Protein AF-A0A1X7PET0-F1 (afdb_monomer_lite)

pLDDT: mean 71.09, std 11.38, range [44.09, 89.88]

Foldseek 3Di:
DDDDDDDPVPDDVVVVVVVCCVVPNPVVVVVVVVVVVVVVVVVVVVLLVDAQVVCVVVVHAGNPPDDPPPPDPDD

Secondary structure (DSSP, 8-state):
-------TTSS-HHHHHHHHHHHHHHHHHHHHHHHHHHHHHHHHHHHTTS-HHHHHHTTPPPTT--------S--

Sequence (75 aa):
MTHTTPTAGDLPPGLALDHLLDRHGIGAVLRALAAAILRRRRKRRDAGTLPDHLRRDIGLPEQGGSAPRMRGPWM

Radius of gyration: 19.84 Å; chains: 1; bounding box: 39×33×52 Å

Structure (mmCIF, N/CA/C/O backbone):
data_AF-A0A1X7PET0-F1
#
_entry.id   AF-A0A1X7PET0-F1
#
loop_
_atom_site.group_PDB
_atom_site.id
_atom_site.type_symbol
_atom_site.label_atom_id
_atom_site.label_alt_id
_atom_site.label_comp_id
_atom_site.label_asym_id
_atom_site.label_entity_id
_atom_site.label_seq_id
_atom_site.pdbx_PDB_ins_code
_atom_site.Cartn_x
_atom_site.Cartn_y
_atom_site.Cartn_z
_atom_site.occupancy
_atom_site.B_iso_or_equiv
_atom_site.auth_seq_id
_atom_site.auth_comp_id
_atom_site.auth_asym_id
_atom_site.auth_atom_id
_atom_site.pdbx_PDB_model_num
ATOM 1 N N . MET A 1 1 ? -21.971 -8.974 -29.610 1.00 44.09 1 MET A N 1
ATOM 2 C CA . MET A 1 1 ? -20.560 -9.180 -29.217 1.00 44.09 1 MET A CA 1
ATOM 3 C C . MET A 1 1 ? -20.171 -8.048 -28.275 1.00 44.09 1 MET A C 1
ATOM 5 O O . MET A 1 1 ? -19.941 -6.942 -28.736 1.00 44.09 1 MET A O 1
ATOM 9 N N . THR A 1 2 ? -20.230 -8.263 -26.960 1.00 58.75 2 THR A N 1
ATOM 10 C CA . THR A 1 2 ? -19.887 -7.249 -25.947 1.00 58.75 2 THR A CA 1
ATOM 11 C C . THR A 1 2 ? -18.428 -7.425 -25.538 1.00 58.75 2 THR A C 1
ATOM 13 O O . THR A 1 2 ? -18.082 -8.435 -24.929 1.00 58.75 2 THR A O 1
ATOM 16 N N . HIS A 1 3 ? -17.568 -6.467 -25.884 1.00 45.81 3 HIS A N 1
ATOM 17 C CA . HIS A 1 3 ? -16.183 -6.434 -25.418 1.00 45.81 3 HIS A CA 1
ATOM 18 C C . HIS A 1 3 ? -16.164 -6.021 -23.940 1.00 45.81 3 HIS A C 1
ATOM 20 O O . HIS A 1 3 ? -16.372 -4.855 -23.617 1.00 45.81 3 HIS A O 1
ATOM 26 N N . THR A 1 4 ? -15.93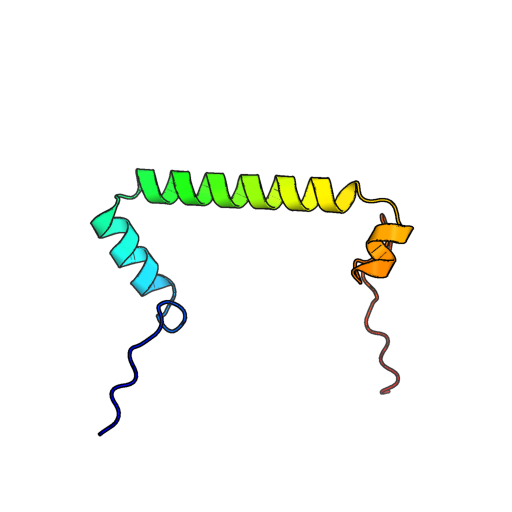7 -6.966 -23.029 1.00 62.72 4 THR A N 1
ATOM 27 C CA . THR A 1 4 ? -15.614 -6.652 -21.634 1.00 62.72 4 THR A CA 1
ATOM 28 C C . THR A 1 4 ? -14.155 -6.216 -21.584 1.00 62.72 4 THR A C 1
ATOM 30 O O . THR A 1 4 ? -13.256 -7.051 -21.642 1.00 62.72 4 THR A O 1
ATOM 33 N N . THR A 1 5 ? -13.898 -4.910 -21.534 1.00 58.91 5 THR A N 1
ATOM 34 C CA . THR A 1 5 ? -12.566 -4.385 -21.213 1.00 58.91 5 THR A CA 1
ATOM 35 C C . THR A 1 5 ? -12.188 -4.859 -19.810 1.00 58.91 5 THR A C 1
ATOM 37 O O . THR A 1 5 ? -12.876 -4.476 -18.859 1.00 58.91 5 THR A O 1
ATOM 40 N N . PRO A 1 6 ? -11.142 -5.689 -19.650 1.00 58.0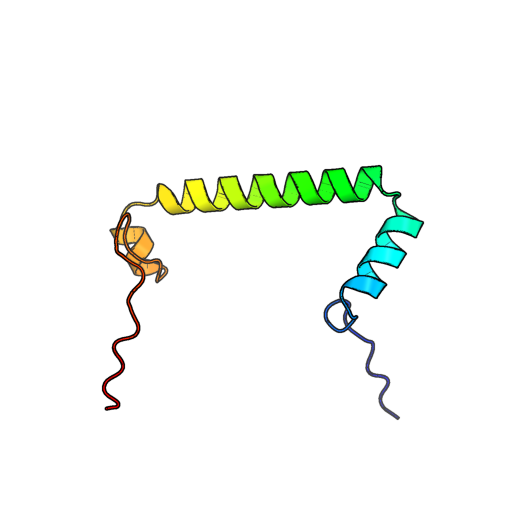9 6 PRO A N 1
ATOM 41 C CA . PRO A 1 6 ? -10.709 -6.117 -18.331 1.00 58.09 6 PRO A CA 1
ATOM 42 C C . PRO A 1 6 ? -10.257 -4.881 -17.550 1.00 58.09 6 PRO A C 1
ATOM 44 O O . PRO A 1 6 ? -9.316 -4.183 -17.930 1.00 58.09 6 PRO A O 1
ATOM 47 N N . THR A 1 7 ? -10.977 -4.569 -16.473 1.00 58.16 7 THR A N 1
ATOM 48 C CA . THR A 1 7 ? -10.537 -3.569 -15.497 1.00 58.16 7 THR A CA 1
ATOM 49 C C . THR A 1 7 ? -9.284 -4.114 -14.822 1.00 58.16 7 THR A C 1
ATOM 51 O O . THR A 1 7 ? -9.224 -5.298 -14.512 1.00 58.16 7 THR A O 1
ATOM 54 N N . ALA A 1 8 ? -8.281 -3.270 -14.575 1.00 59.59 8 ALA A N 1
ATOM 55 C CA . ALA A 1 8 ? -6.965 -3.675 -14.063 1.00 59.59 8 ALA A CA 1
ATOM 56 C C . ALA A 1 8 ? -6.979 -4.498 -12.747 1.00 59.59 8 ALA A C 1
ATOM 58 O O . ALA A 1 8 ? -5.945 -5.026 -12.351 1.00 59.59 8 ALA A O 1
ATOM 59 N N . GLY A 1 9 ? -8.130 -4.615 -12.074 1.00 60.12 9 GLY A N 1
ATOM 60 C CA . GLY A 1 9 ? -8.338 -5.484 -10.913 1.00 60.12 9 GLY A CA 1
ATOM 61 C C . GLY A 1 9 ? -8.619 -6.962 -11.226 1.00 60.12 9 GLY A C 1
ATOM 62 O O . GLY A 1 9 ? -8.584 -7.759 -10.297 1.00 60.12 9 GLY A O 1
ATOM 63 N N . ASP A 1 10 ? -8.873 -7.332 -12.487 1.00 63.19 10 ASP A N 1
ATOM 64 C CA . ASP A 1 10 ? -9.200 -8.711 -12.909 1.00 63.19 10 ASP A CA 1
ATOM 65 C C . ASP A 1 10 ? -7.971 -9.524 -13.366 1.00 63.19 10 ASP A C 1
ATOM 67 O O . ASP A 1 10 ? -8.059 -10.712 -13.671 1.00 63.19 10 ASP A O 1
ATOM 71 N N . LEU A 1 11 ? -6.795 -8.894 -13.436 1.00 61.00 11 LEU A N 1
ATOM 72 C CA . LEU A 1 11 ? -5.569 -9.570 -13.852 1.00 61.00 11 LEU A CA 1
ATOM 73 C C . LEU A 1 11 ? -4.950 -10.333 -12.675 1.00 61.00 11 LEU A C 1
ATOM 75 O O . LEU A 1 11 ? -4.875 -9.794 -11.565 1.00 61.00 11 LEU A O 1
ATOM 79 N N . PRO A 1 12 ? -4.433 -11.558 -12.902 1.00 65.06 12 PRO A N 1
ATOM 80 C CA . PRO A 1 12 ? -3.693 -12.269 -11.875 1.00 65.06 12 PRO A CA 1
ATOM 81 C C . PRO A 1 12 ? -2.524 -11.390 -11.402 1.00 65.06 12 PRO A C 1
ATOM 83 O O . PRO A 1 12 ? -1.800 -10.830 -12.234 1.00 65.06 12 PRO A O 1
ATOM 86 N N . PRO A 1 13 ? -2.310 -11.258 -10.080 1.00 64.75 13 PRO A N 1
ATOM 87 C CA . PRO A 1 13 ? -1.391 -10.270 -9.515 1.00 64.75 13 PRO A CA 1
ATOM 88 C C . PRO A 1 13 ? 0.045 -10.423 -10.029 1.00 64.75 13 PRO A C 1
ATOM 90 O O . PRO A 1 13 ? 0.756 -9.429 -10.137 1.00 64.75 13 PRO A O 1
ATOM 93 N N . GLY A 1 14 ? 0.453 -11.642 -10.403 1.00 65.50 14 GLY A N 1
ATOM 94 C CA . GLY A 1 14 ? 1.757 -11.900 -11.016 1.00 65.50 14 GLY A CA 1
ATOM 95 C C . GLY A 1 14 ? 1.936 -11.223 -12.379 1.00 65.50 14 GLY A C 1
ATOM 96 O O . GLY A 1 14 ? 2.976 -10.628 -12.626 1.00 65.50 14 GLY A O 1
ATOM 97 N N . LEU A 1 15 ? 0.905 -11.222 -13.228 1.00 62.59 15 LEU A N 1
ATOM 98 C CA . LEU A 1 15 ? 0.986 -10.671 -14.586 1.00 62.59 15 LEU A CA 1
ATOM 99 C C . LEU A 1 15 ? 0.965 -9.134 -14.584 1.00 62.59 15 LEU A C 1
ATOM 101 O O . LEU A 1 15 ? 1.640 -8.490 -15.383 1.00 62.59 15 LEU A O 1
ATOM 105 N N . ALA A 1 16 ? 0.243 -8.539 -13.630 1.00 70.12 16 ALA A N 1
ATOM 106 C CA . ALA A 1 16 ? 0.271 -7.098 -13.396 1.00 70.12 16 ALA A CA 1
ATOM 107 C C . ALA A 1 16 ? 1.614 -6.624 -12.810 1.00 70.12 16 ALA A C 1
ATOM 109 O O . ALA A 1 16 ? 2.053 -5.519 -13.119 1.00 70.12 16 ALA A O 1
ATOM 110 N N . LEU A 1 17 ? 2.272 -7.449 -11.983 1.00 73.19 17 LEU A N 1
ATOM 111 C CA . LEU A 1 17 ? 3.587 -7.155 -11.405 1.00 73.19 17 LEU A CA 1
ATOM 112 C C . LEU A 1 17 ? 4.704 -7.208 -12.446 1.00 73.19 17 LEU A C 1
ATOM 114 O O . LEU A 1 17 ? 5.517 -6.287 -12.474 1.00 73.19 17 LEU A O 1
ATOM 118 N N . ASP A 1 18 ? 4.717 -8.229 -13.305 1.00 78.12 18 ASP A N 1
ATOM 119 C CA . ASP A 1 18 ? 5.706 -8.372 -14.383 1.00 78.12 18 ASP A CA 1
ATOM 120 C C . ASP A 1 18 ? 5.680 -7.161 -15.322 1.00 78.12 18 ASP A C 1
ATOM 122 O O . ASP A 1 18 ? 6.701 -6.516 -15.557 1.00 78.12 18 ASP A O 1
ATOM 126 N N . HIS A 1 19 ? 4.483 -6.749 -15.749 1.00 75.44 19 HIS A N 1
ATOM 127 C CA . HIS A 1 19 ? 4.316 -5.569 -16.597 1.00 75.44 19 HIS A CA 1
ATOM 128 C C . HIS A 1 19 ? 4.762 -4.269 -15.894 1.00 75.44 19 HIS A C 1
ATOM 130 O O . HIS A 1 19 ? 5.264 -3.338 -16.533 1.00 75.44 19 HIS A O 1
ATOM 136 N N . LEU A 1 20 ? 4.589 -4.180 -14.572 1.00 72.94 20 LEU A N 1
ATOM 137 C CA . LEU A 1 20 ? 5.035 -3.030 -13.785 1.00 72.94 20 LEU A CA 1
ATOM 138 C C . LEU A 1 20 ? 6.560 -3.003 -13.627 1.00 72.94 20 LEU A C 1
ATOM 140 O O . LEU A 1 20 ? 7.156 -1.925 -13.657 1.00 72.94 20 LEU A O 1
ATOM 144 N N . LEU A 1 21 ? 7.183 -4.175 -13.470 1.00 80.75 21 LEU A N 1
ATOM 145 C CA . LEU A 1 21 ? 8.634 -4.341 -13.431 1.00 80.75 21 LEU A CA 1
ATOM 146 C C . LEU A 1 21 ? 9.265 -3.966 -14.770 1.00 80.75 21 LEU A C 1
ATOM 148 O O . LEU A 1 21 ? 10.240 -3.221 -14.773 1.00 80.75 21 LEU A O 1
ATOM 152 N N . ASP A 1 22 ? 8.690 -4.426 -15.878 1.00 82.81 22 ASP A N 1
ATOM 153 C CA . ASP A 1 22 ? 9.181 -4.139 -17.228 1.00 82.81 22 ASP A CA 1
ATOM 154 C C . ASP A 1 22 ? 9.098 -2.636 -17.553 1.00 82.81 22 ASP A C 1
ATOM 156 O O . ASP A 1 22 ? 10.042 -2.031 -18.059 1.00 82.81 22 ASP A O 1
ATOM 160 N N . ARG A 1 23 ? 8.003 -1.976 -17.146 1.00 78.69 23 ARG A N 1
ATOM 161 C CA . ARG A 1 23 ? 7.767 -0.554 -17.443 1.00 78.69 23 ARG A CA 1
ATOM 162 C C . ARG A 1 23 ? 8.504 0.426 -16.527 1.00 78.69 23 ARG A C 1
ATOM 164 O O . ARG A 1 23 ? 8.817 1.539 -16.951 1.00 78.69 23 ARG A O 1
ATOM 171 N N . HIS A 1 24 ? 8.705 0.080 -15.256 1.00 79.69 24 HIS A N 1
ATOM 172 C CA . HIS A 1 24 ? 9.233 1.010 -14.245 1.00 79.69 24 HIS A CA 1
ATOM 173 C C . HIS A 1 24 ? 10.541 0.554 -13.594 1.00 79.69 24 HIS A C 1
ATOM 175 O O . HIS A 1 24 ? 11.192 1.346 -12.909 1.00 79.69 24 HIS A O 1
ATOM 181 N N . GLY A 1 25 ? 10.951 -0.693 -13.813 1.00 85.38 25 GLY A N 1
ATOM 182 C CA . GLY A 1 25 ? 12.107 -1.298 -13.173 1.00 85.38 25 GLY A CA 1
ATOM 183 C C . GLY A 1 25 ? 11.846 -1.695 -11.717 1.00 85.38 25 GLY A C 1
ATOM 184 O O . GLY A 1 25 ? 11.055 -1.086 -10.989 1.00 85.38 25 GLY A O 1
ATOM 185 N N . ILE A 1 26 ? 12.587 -2.705 -11.258 1.00 84.94 26 ILE A N 1
ATOM 186 C CA . ILE A 1 26 ? 12.494 -3.251 -9.893 1.00 84.94 26 ILE A CA 1
ATOM 187 C C . ILE A 1 26 ? 12.653 -2.160 -8.824 1.00 84.94 26 ILE A C 1
ATOM 189 O O . ILE A 1 26 ? 11.908 -2.142 -7.846 1.00 84.94 26 ILE A O 1
ATOM 193 N N . GLY A 1 27 ? 13.577 -1.213 -9.013 1.00 84.62 27 GLY A N 1
ATOM 194 C CA . GLY A 1 27 ? 13.837 -0.152 -8.035 1.00 84.62 27 GLY A CA 1
ATOM 195 C C . GLY A 1 27 ? 12.632 0.762 -7.783 1.00 84.62 27 GLY A C 1
ATOM 196 O O . GLY A 1 27 ? 12.317 1.071 -6.631 1.00 84.62 27 GLY A O 1
ATOM 197 N N . ALA A 1 28 ? 11.914 1.164 -8.836 1.00 81.69 28 ALA A N 1
ATOM 198 C CA . ALA A 1 28 ? 10.731 2.012 -8.700 1.00 81.69 28 ALA A CA 1
ATOM 199 C C . ALA A 1 28 ? 9.570 1.258 -8.040 1.00 81.69 28 ALA A C 1
ATOM 201 O O . ALA A 1 28 ? 8.887 1.818 -7.176 1.00 81.69 28 ALA A O 1
ATOM 202 N N . VAL A 1 29 ? 9.392 -0.021 -8.389 1.00 83.81 29 VAL A N 1
ATOM 203 C CA . VAL A 1 29 ? 8.365 -0.890 -7.799 1.00 83.81 29 VAL A CA 1
ATOM 204 C C . VAL A 1 29 ? 8.643 -1.134 -6.316 1.00 83.81 29 VAL A C 1
ATOM 206 O O . VAL A 1 29 ? 7.746 -0.948 -5.495 1.00 83.81 29 VAL A O 1
ATOM 209 N N . LEU A 1 30 ? 9.889 -1.439 -5.933 1.00 87.56 30 LEU A N 1
ATOM 210 C CA . LEU A 1 30 ? 10.285 -1.583 -4.527 1.00 87.56 30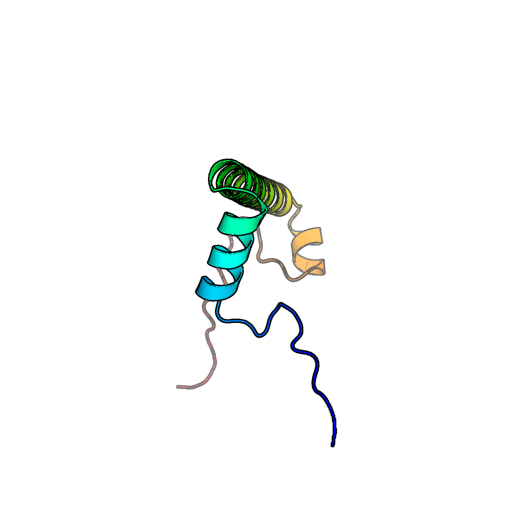 LEU A CA 1
ATOM 211 C C . LEU A 1 30 ? 10.067 -0.288 -3.737 1.00 87.56 30 LEU A C 1
ATOM 213 O O . LEU A 1 30 ? 9.550 -0.329 -2.620 1.00 87.56 30 LEU A O 1
ATOM 217 N N . ARG A 1 31 ? 10.397 0.874 -4.315 1.00 87.75 31 ARG A N 1
ATOM 218 C CA . ARG A 1 31 ? 10.161 2.172 -3.665 1.00 87.75 31 ARG A CA 1
ATOM 219 C C . ARG A 1 31 ? 8.670 2.444 -3.465 1.00 87.75 31 ARG A C 1
ATOM 221 O O . ARG A 1 31 ? 8.271 2.894 -2.391 1.00 87.75 31 ARG A O 1
ATOM 228 N N . ALA A 1 32 ? 7.846 2.161 -4.473 1.00 85.56 32 ALA A N 1
ATOM 229 C CA . ALA A 1 32 ? 6.395 2.305 -4.391 1.00 85.56 32 ALA A CA 1
ATOM 230 C C . ALA A 1 32 ? 5.790 1.351 -3.351 1.00 85.56 32 ALA A C 1
ATOM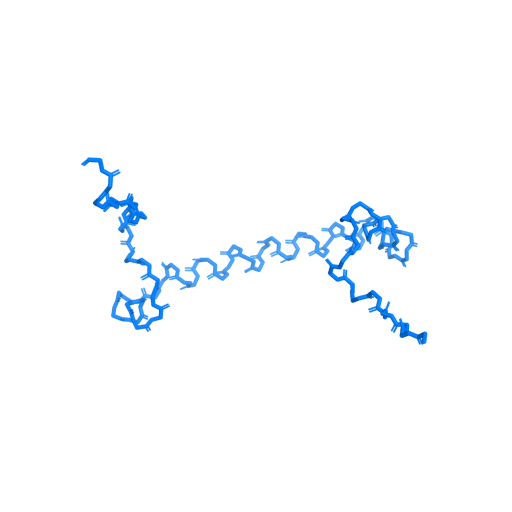 232 O O . ALA A 1 32 ? 4.957 1.769 -2.544 1.00 85.56 32 ALA A O 1
ATOM 233 N N . LEU A 1 33 ? 6.262 0.104 -3.308 1.00 87.12 33 LEU A N 1
ATOM 234 C CA . LEU A 1 33 ? 5.851 -0.887 -2.319 1.00 87.12 33 LEU A CA 1
ATOM 235 C C . LEU A 1 33 ? 6.221 -0.438 -0.899 1.00 87.12 33 LEU A C 1
ATOM 237 O O . LEU A 1 33 ? 5.363 -0.422 -0.015 1.00 87.12 33 LEU A O 1
ATOM 241 N N . ALA A 1 34 ? 7.460 0.008 -0.684 1.00 89.88 34 ALA A N 1
ATOM 242 C CA . ALA A 1 34 ? 7.909 0.540 0.600 1.00 89.88 34 ALA A CA 1
ATOM 243 C C . ALA A 1 34 ? 7.070 1.754 1.037 1.00 89.88 34 ALA A C 1
ATOM 245 O O . ALA A 1 34 ? 6.618 1.824 2.183 1.00 89.88 34 ALA A O 1
ATOM 246 N N . ALA A 1 35 ? 6.787 2.681 0.117 1.00 87.75 35 ALA A N 1
ATOM 247 C CA . ALA A 1 35 ? 5.931 3.833 0.383 1.00 87.75 35 ALA A CA 1
ATOM 248 C C . ALA A 1 35 ? 4.491 3.420 0.730 1.00 87.75 35 ALA A C 1
ATOM 250 O O . ALA A 1 35 ? 3.897 3.979 1.655 1.00 87.75 35 ALA A O 1
ATOM 251 N N . ALA A 1 36 ? 3.927 2.426 0.041 1.00 86.75 36 ALA A N 1
ATOM 252 C CA . ALA A 1 36 ? 2.593 1.902 0.324 1.00 86.75 36 ALA A CA 1
ATOM 253 C C . ALA A 1 36 ? 2.520 1.256 1.715 1.00 86.75 36 ALA A C 1
ATOM 255 O O . ALA A 1 36 ? 1.598 1.546 2.484 1.00 86.75 36 ALA A O 1
ATOM 256 N N . ILE A 1 37 ? 3.520 0.447 2.079 1.00 87.06 37 ILE A N 1
ATOM 257 C CA . ILE A 1 37 ? 3.633 -0.163 3.411 1.00 87.06 37 ILE A CA 1
ATOM 258 C C . ILE A 1 37 ? 3.728 0.927 4.484 1.00 87.06 37 ILE A C 1
ATOM 260 O O . ILE A 1 37 ? 2.988 0.889 5.473 1.00 87.06 37 ILE A O 1
ATOM 264 N N . LEU A 1 38 ? 4.577 1.937 4.278 1.00 88.44 38 LEU A N 1
ATOM 265 C CA . LEU A 1 38 ? 4.753 3.030 5.233 1.00 88.44 38 LEU A CA 1
ATOM 266 C C . LEU A 1 38 ? 3.475 3.866 5.396 1.00 88.44 38 LEU A C 1
ATOM 268 O O . LEU A 1 38 ? 3.079 4.163 6.525 1.00 88.44 38 LEU A O 1
ATOM 272 N N . ARG A 1 39 ? 2.780 4.192 4.297 1.00 81.38 39 ARG A N 1
ATOM 273 C CA . ARG A 1 39 ? 1.480 4.891 4.325 1.00 81.38 39 ARG A CA 1
ATOM 274 C C . ARG A 1 39 ? 0.417 4.071 5.049 1.00 81.38 39 ARG A C 1
ATOM 276 O O . ARG A 1 39 ? -0.321 4.623 5.860 1.00 81.38 39 ARG A O 1
ATOM 283 N N . ARG A 1 40 ? 0.364 2.754 4.823 1.00 77.50 40 ARG A N 1
ATOM 284 C CA . ARG A 1 40 ? -0.564 1.853 5.525 1.00 77.50 40 ARG A CA 1
ATOM 285 C C . ARG A 1 40 ? -0.282 1.818 7.025 1.00 77.50 40 ARG A C 1
ATOM 287 O O . ARG A 1 40 ? -1.222 1.832 7.817 1.00 77.50 40 ARG A O 1
ATOM 294 N N . ARG A 1 41 ? 0.995 1.802 7.418 1.00 75.62 41 ARG A N 1
ATOM 295 C CA . ARG A 1 41 ? 1.407 1.826 8.827 1.00 75.62 41 ARG A CA 1
ATOM 296 C C . ARG A 1 41 ? 1.063 3.157 9.497 1.00 75.62 41 ARG A C 1
ATOM 298 O O . ARG A 1 41 ? 0.536 3.129 10.603 1.00 75.62 41 ARG A O 1
ATOM 305 N N . ARG A 1 42 ? 1.279 4.293 8.819 1.00 74.75 42 ARG A N 1
ATOM 306 C CA . ARG A 1 42 ? 0.836 5.617 9.299 1.00 74.75 42 ARG A CA 1
ATOM 307 C C . ARG A 1 42 ? -0.681 5.680 9.458 1.00 74.75 42 ARG A C 1
ATOM 309 O O . ARG A 1 42 ? -1.141 5.910 10.562 1.00 74.75 42 ARG A O 1
ATOM 316 N N . LYS A 1 43 ? -1.451 5.304 8.430 1.00 73.25 43 LYS A N 1
ATOM 317 C CA . LYS A 1 43 ? -2.923 5.282 8.499 1.00 73.25 43 LYS A CA 1
ATOM 318 C C . LYS A 1 43 ? -3.450 4.414 9.650 1.00 73.25 43 LYS A C 1
ATOM 320 O O . LYS A 1 43 ? -4.414 4.786 10.306 1.00 73.25 43 LYS A O 1
ATOM 325 N N . ARG A 1 44 ? -2.828 3.256 9.907 1.00 68.69 44 ARG A N 1
ATOM 326 C CA . ARG A 1 44 ? -3.179 2.400 11.056 1.00 68.69 44 ARG A CA 1
ATOM 327 C C . ARG A 1 44 ? -2.822 3.035 12.397 1.00 68.69 44 ARG A C 1
ATOM 329 O O . ARG A 1 44 ? -3.576 2.857 13.343 1.00 68.69 44 ARG A O 1
ATOM 336 N N . ARG A 1 45 ? -1.695 3.746 12.480 1.00 70.75 45 ARG A N 1
ATOM 337 C CA . ARG A 1 45 ? -1.319 4.508 13.674 1.00 70.75 45 ARG A CA 1
ATOM 338 C C . ARG A 1 45 ? -2.318 5.633 13.932 1.00 70.75 45 ARG A C 1
ATOM 340 O O . ARG A 1 45 ? -2.788 5.729 15.052 1.00 70.75 45 ARG A O 1
ATOM 347 N N . ASP A 1 46 ? -2.701 6.381 12.903 1.00 69.88 46 ASP A N 1
ATOM 348 C CA . ASP A 1 46 ? -3.645 7.499 13.020 1.00 69.88 46 ASP A CA 1
ATOM 349 C C . ASP A 1 46 ? -5.049 7.009 13.415 1.00 69.88 46 ASP A C 1
ATOM 351 O O . ASP A 1 46 ? -5.658 7.524 14.350 1.00 69.88 46 ASP A O 1
ATOM 355 N N . ALA A 1 47 ? -5.534 5.933 12.784 1.00 64.69 47 ALA A N 1
ATOM 356 C CA . ALA A 1 47 ? -6.773 5.261 13.191 1.00 64.69 47 ALA A CA 1
ATOM 357 C C . ALA A 1 47 ? -6.687 4.686 14.617 1.00 64.69 47 ALA A C 1
ATOM 359 O O . ALA A 1 47 ? -7.682 4.619 15.330 1.00 64.69 47 ALA A O 1
ATOM 360 N N . GLY A 1 48 ? -5.485 4.292 15.037 1.00 66.50 48 GLY A N 1
ATOM 361 C CA . GLY A 1 48 ? -5.165 3.898 16.400 1.00 66.50 48 GLY A CA 1
ATOM 362 C C . GLY A 1 48 ? -4.858 5.069 17.340 1.00 66.50 48 GLY A C 1
ATOM 363 O O . GLY A 1 48 ? -4.321 4.829 18.414 1.00 66.50 48 GLY A O 1
ATOM 364 N N . THR A 1 49 ? -5.135 6.307 16.951 1.00 71.69 49 THR A N 1
ATOM 365 C CA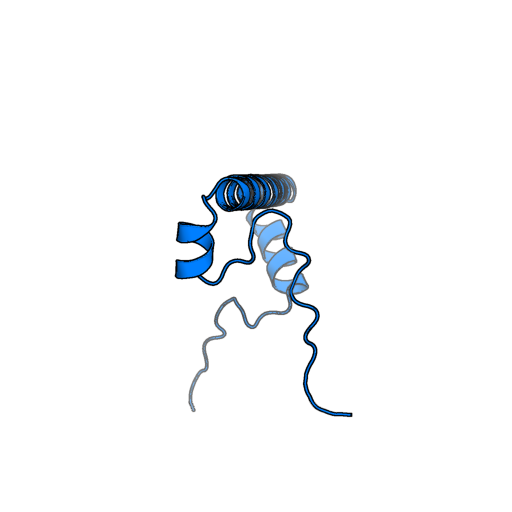 . THR A 1 49 ? -5.123 7.477 17.843 1.00 71.69 49 THR A CA 1
ATOM 366 C C . THR A 1 49 ? -6.482 8.171 17.885 1.00 71.69 49 THR A C 1
ATOM 368 O O . THR A 1 49 ? -6.627 9.192 18.552 1.00 71.69 49 THR A O 1
ATOM 371 N N . LEU A 1 50 ? -7.484 7.635 17.176 1.00 73.12 50 LEU A N 1
ATOM 372 C CA . LEU A 1 50 ? -8.837 8.170 17.219 1.00 73.12 50 LEU A CA 1
ATOM 373 C C . LEU A 1 50 ? -9.477 7.879 18.590 1.00 73.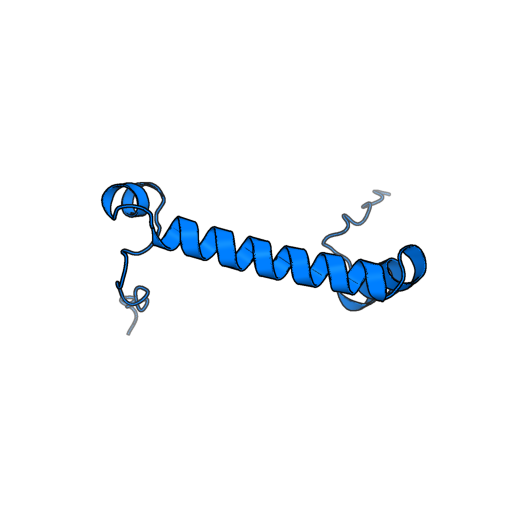12 50 LEU A C 1
ATOM 375 O O . LEU A 1 50 ? -9.414 6.738 19.049 1.00 73.12 50 LEU A O 1
ATOM 379 N N . PRO A 1 51 ? -10.145 8.870 19.205 1.00 76.81 51 PRO A N 1
ATOM 380 C CA . PRO A 1 51 ? -10.982 8.661 20.383 1.00 76.81 51 PRO A CA 1
ATOM 381 C C . PRO A 1 51 ? -12.069 7.601 20.154 1.00 76.81 51 PRO A C 1
ATOM 383 O O . PRO A 1 51 ? -12.626 7.513 19.057 1.00 76.81 51 PRO A O 1
ATOM 386 N N . ASP A 1 52 ? -12.438 6.849 21.194 1.00 78.81 52 ASP A N 1
ATOM 387 C CA . ASP A 1 52 ? -13.370 5.715 21.068 1.00 78.81 52 ASP A CA 1
ATOM 388 C C . ASP A 1 52 ? -14.759 6.105 20.539 1.00 78.81 52 ASP A C 1
ATOM 390 O O . ASP A 1 52 ? -15.370 5.336 19.799 1.00 78.81 52 ASP A O 1
ATOM 394 N N . HIS A 1 53 ? -15.240 7.318 20.835 1.00 79.56 53 HIS A N 1
ATOM 395 C CA . HIS A 1 53 ? -16.518 7.809 20.308 1.00 79.56 53 HIS A CA 1
ATOM 396 C C . HIS A 1 53 ? -16.495 7.938 18.775 1.00 79.56 53 HIS A C 1
ATOM 398 O O . HIS A 1 53 ? -17.377 7.414 18.104 1.00 79.56 53 HIS A O 1
ATOM 404 N N . LEU A 1 54 ? -15.428 8.513 18.206 1.00 78.94 54 LEU A N 1
ATOM 405 C CA . LEU A 1 54 ? -15.253 8.604 16.754 1.00 78.94 54 LEU A CA 1
ATOM 406 C C . LEU A 1 54 ? -15.041 7.231 16.113 1.00 78.94 54 LEU A C 1
ATOM 408 O O . LEU A 1 54 ? -15.475 7.020 14.986 1.00 78.94 54 LEU A O 1
ATOM 412 N N . ARG A 1 55 ? -14.387 6.289 16.810 1.00 79.50 55 ARG A N 1
ATOM 413 C CA . ARG A 1 55 ? -14.216 4.906 16.325 1.00 79.50 55 ARG A CA 1
ATOM 414 C C . ARG A 1 55 ? -15.556 4.181 16.233 1.00 79.50 55 ARG A C 1
ATOM 416 O O . ARG A 1 55 ? -15.791 3.495 15.240 1.00 79.50 55 ARG A O 1
ATOM 423 N N . ARG A 1 56 ? -16.440 4.382 17.214 1.00 74.31 56 ARG A N 1
ATOM 424 C CA . ARG A 1 56 ? -17.793 3.814 17.229 1.00 74.31 56 ARG A CA 1
ATOM 425 C C . ARG A 1 56 ? -18.635 4.310 16.054 1.00 74.31 56 ARG A C 1
ATOM 427 O O . ARG A 1 56 ? -19.277 3.491 15.403 1.00 74.31 56 ARG A O 1
ATOM 434 N N . ASP A 1 57 ? -18.564 5.601 15.741 1.00 82.69 57 ASP A N 1
ATOM 435 C CA . ASP A 1 57 ? -19.354 6.210 14.660 1.00 82.69 57 ASP A CA 1
ATOM 436 C C . ASP A 1 57 ? -18.979 5.681 13.265 1.00 82.69 57 ASP A C 1
ATOM 438 O O . ASP A 1 57 ? -19.821 5.605 12.373 1.00 82.69 57 ASP A O 1
ATOM 442 N N . ILE A 1 58 ? -17.726 5.256 13.077 1.00 77.94 58 ILE A N 1
ATOM 443 C CA . ILE A 1 58 ? -17.215 4.691 11.814 1.00 77.94 58 ILE A CA 1
ATOM 444 C C . ILE A 1 58 ? -17.122 3.155 11.826 1.00 77.94 58 ILE A C 1
ATOM 446 O O . ILE A 1 58 ? -16.545 2.566 10.909 1.00 77.94 58 ILE A O 1
ATOM 450 N N . GLY A 1 59 ? -17.641 2.495 12.868 1.00 75.44 59 GLY A N 1
ATOM 451 C CA . GLY A 1 59 ? -17.624 1.034 13.002 1.00 75.44 59 GLY A CA 1
ATOM 452 C C . GLY A 1 59 ? -16.233 0.423 13.214 1.00 75.44 59 GLY A C 1
ATOM 453 O O . GLY A 1 59 ? -16.031 -0.764 12.950 1.00 75.44 59 GLY A O 1
ATOM 454 N N . LEU A 1 60 ? -15.254 1.208 13.670 1.00 74.94 60 LEU A N 1
ATOM 455 C CA . LEU A 1 60 ? -13.953 0.692 14.088 1.00 74.94 60 LEU A CA 1
ATOM 456 C C . LEU A 1 60 ? -14.060 0.108 15.514 1.00 74.94 60 LEU A C 1
ATOM 458 O O . LEU A 1 60 ? -14.716 0.707 16.365 1.00 74.94 60 LEU A O 1
ATOM 462 N N . PRO A 1 61 ? -13.393 -1.027 15.818 1.00 69.69 61 PRO A N 1
ATOM 463 C CA . PRO A 1 61 ? -13.343 -1.572 17.183 1.00 69.69 61 PRO A CA 1
ATOM 464 C C . PRO A 1 61 ? -12.698 -0.553 18.123 1.00 69.69 61 PRO A C 1
ATOM 466 O O . PRO A 1 61 ? -11.948 0.280 17.637 1.00 69.69 61 PRO A O 1
ATOM 469 N N . GLU A 1 62 ? -12.924 -0.601 19.432 1.00 71.00 62 GLU A N 1
ATOM 470 C CA . GLU A 1 62 ? -12.294 0.315 20.402 1.00 71.00 62 GLU A CA 1
ATOM 471 C C . GLU A 1 62 ? -10.778 0.082 20.554 1.00 71.00 62 GLU A C 1
ATOM 473 O O . GLU A 1 62 ? -10.223 -0.948 20.143 1.00 71.00 62 GLU A O 1
ATOM 478 N N . GLN A 1 63 ? -10.061 1.073 21.080 1.00 65.75 63 GLN A N 1
ATOM 479 C CA . GLN A 1 63 ? -8.610 1.010 21.246 1.00 65.75 63 GLN A CA 1
ATOM 480 C C . GLN A 1 63 ? -8.230 -0.022 22.326 1.00 65.75 63 GLN A C 1
ATOM 482 O O . GLN A 1 63 ? -8.273 0.265 23.512 1.00 65.75 63 GLN A O 1
ATOM 487 N N . GLY A 1 64 ? -7.836 -1.236 21.921 1.00 63.84 64 GLY A N 1
ATOM 488 C CA . GLY A 1 64 ? -7.529 -2.333 22.858 1.00 63.84 64 GLY A CA 1
ATOM 489 C C . GLY A 1 64 ? -8.677 -3.327 23.053 1.00 63.84 64 GLY A C 1
ATOM 490 O O . GLY A 1 64 ? -8.487 -4.361 23.693 1.00 63.84 64 GLY A O 1
ATOM 491 N N . GLY A 1 65 ? -9.826 -3.079 22.418 1.00 56.97 65 GLY A N 1
ATOM 492 C CA . GLY A 1 65 ? -10.854 -4.090 22.233 1.00 56.97 65 GLY A CA 1
ATOM 493 C C . GLY A 1 65 ? -10.290 -5.224 21.387 1.00 56.97 65 GLY A C 1
ATOM 494 O O . GLY A 1 65 ? -9.888 -5.026 20.236 1.00 56.97 65 GLY A O 1
ATOM 495 N N . SER A 1 66 ? -10.235 -6.423 21.964 1.00 53.06 66 SER A N 1
ATOM 496 C CA . SER A 1 66 ? -10.035 -7.645 21.188 1.00 53.06 66 SER A CA 1
ATOM 497 C C . SER A 1 66 ? -11.050 -7.619 20.049 1.00 53.06 66 SER A C 1
ATOM 499 O O . SER A 1 66 ? -12.229 -7.384 20.313 1.00 53.06 66 SER A O 1
ATOM 501 N N . ALA A 1 67 ? -10.602 -7.797 18.798 1.00 58.91 67 ALA A N 1
ATOM 502 C CA . ALA A 1 67 ? -11.507 -7.884 17.652 1.00 58.91 67 ALA A CA 1
ATOM 503 C C . ALA A 1 67 ? -12.702 -8.762 18.051 1.00 58.91 67 ALA A C 1
ATOM 505 O O . ALA A 1 67 ? -12.451 -9.818 18.646 1.00 58.91 67 ALA A O 1
ATOM 506 N N . PRO A 1 68 ? -13.960 -8.339 17.811 1.00 56.41 68 PRO A N 1
ATOM 507 C CA . PRO A 1 68 ? -15.104 -9.112 18.250 1.00 56.41 68 PRO A CA 1
ATOM 508 C C . PRO A 1 68 ? -14.947 -10.503 17.651 1.00 56.41 68 PRO A C 1
ATOM 510 O O . PRO A 1 68 ? -15.036 -10.684 16.436 1.00 56.41 68 PRO A O 1
ATOM 513 N N . ARG A 1 69 ? -14.631 -11.489 18.504 1.00 60.53 69 ARG A N 1
ATOM 514 C CA . ARG A 1 69 ? -14.781 -12.892 18.145 1.00 60.53 69 ARG A CA 1
ATOM 515 C C . ARG A 1 69 ? -16.231 -12.971 17.719 1.00 60.53 69 ARG A C 1
ATOM 517 O O . ARG A 1 69 ? -17.097 -12.707 18.549 1.00 60.53 69 ARG A O 1
ATOM 524 N N . MET A 1 70 ? -16.483 -13.220 16.435 1.00 55.22 70 MET A N 1
ATOM 525 C CA . MET A 1 70 ? -17.826 -13.481 15.939 1.00 55.22 70 MET A CA 1
ATOM 526 C C . MET A 1 70 ? -18.368 -14.655 16.751 1.00 55.22 70 MET A C 1
ATOM 528 O O . MET A 1 70 ? -18.118 -15.814 16.441 1.00 55.22 70 MET A O 1
ATOM 532 N N . ARG A 1 71 ? -19.054 -14.352 17.850 1.00 57.38 71 ARG A N 1
ATOM 533 C CA . ARG A 1 71 ? -19.832 -15.305 18.619 1.00 57.38 71 ARG A CA 1
ATOM 534 C C . ARG A 1 71 ? -21.201 -15.286 17.968 1.00 57.38 71 ARG A C 1
ATOM 536 O O . ARG A 1 71 ? -22.113 -14.609 18.428 1.00 57.38 71 ARG A O 1
ATOM 543 N N . GLY A 1 72 ? -21.275 -15.931 16.808 1.00 49.66 72 GLY A N 1
ATOM 544 C CA . GLY A 1 72 ? -22.545 -16.215 16.162 1.00 49.66 72 GLY A CA 1
ATOM 545 C C . GLY A 1 72 ? -23.357 -17.188 17.030 1.00 49.66 72 GLY A C 1
ATOM 546 O O . GLY A 1 72 ? -22.766 -18.108 17.597 1.00 49.66 72 GLY A O 1
ATOM 547 N N . PRO A 1 73 ? -24.681 -17.002 17.170 1.00 64.31 73 PRO A N 1
ATOM 548 C CA . PRO A 1 73 ? -25.572 -17.940 17.848 1.00 64.31 73 PRO A CA 1
ATOM 549 C C . PRO A 1 73 ? -25.972 -19.083 16.899 1.00 64.31 73 PRO A C 1
ATOM 551 O O . PRO A 1 73 ? -27.131 -19.214 16.520 1.00 64.31 73 PRO A O 1
ATOM 554 N N . TRP A 1 74 ? -24.998 -19.875 16.460 1.00 63.75 74 TRP A N 1
ATOM 555 C CA . TRP A 1 74 ? -25.240 -21.087 15.673 1.00 63.75 74 TRP A CA 1
ATOM 556 C C . TRP A 1 74 ? -24.273 -22.193 16.096 1.00 63.75 74 TRP A C 1
ATOM 558 O O . TRP A 1 74 ? -23.341 -22.534 15.374 1.00 63.75 74 TRP A O 1
ATOM 568 N N . MET A 1 75 ? -24.512 -22.715 17.301 1.00 50.03 75 MET A N 1
ATOM 569 C CA . MET A 1 75 ? -24.378 -24.125 17.687 1.00 50.03 75 MET A CA 1
ATOM 570 C C . MET A 1 75 ? -25.391 -24.416 18.790 1.00 50.03 75 MET A C 1
ATOM 572 O O . MET A 1 75 ? -25.603 -23.505 19.625 1.00 50.03 75 MET A O 1
#